Protein AF-A0A7C2L6L4-F1 (afdb_monomer)

Foldseek 3Di:
DVVVVVVVVVVVVCCVVVVCVVVVVVVCVPFDAFPQPRHGADLLAKKWFQFQVRDIRIGNHPVSVVVVCVVCVVGTDWMWTQHNPPRDTDTD

Nearest PDB structures (foldseek):
  8ev3-assembly1_u  TM=7.394E-01  e=2.749E-02  Schizosaccharomyces pombe
  8br8-assembly1_LX  TM=7.415E-01  e=4.646E-02  Giardia lamblia ATCC 50803
  8euy-assembly1_u  TM=7.211E-01  e=1.327E-01  Schizosaccharomyces pombe
  5ndg-assembly2_n4  TM=7.616E-01  e=2.085E+00  Saccharomyces cerevisiae
  5dc3-assembly2_n4  TM=7.510E-01  e=1.953E+00  Saccharomyces cerevisiae S288C

Radius of gyration: 20.79 Å; Cα contacts (8 Å, |Δi|>4): 124; chains: 1; bounding box: 44×26×59 Å

pLDDT: mean 92.72, std 7.46, range [57.25, 97.88]

Mean predicted aligned error: 6.22 Å

Structure (mmCIF, N/CA/C/O backbone):
data_AF-A0A7C2L6L4-F1
#
_entry.id   AF-A0A7C2L6L4-F1
#
loop_
_atom_site.group_PDB
_atom_site.id
_atom_site.type_symbol
_atom_site.label_atom_id
_atom_site.label_alt_id
_atom_site.label_comp_id
_atom_site.label_asym_id
_atom_site.label_entity_id
_atom_site.label_seq_id
_atom_site.pdbx_PDB_ins_code
_atom_site.Cartn_x
_atom_site.Cartn_y
_atom_site.Cartn_z
_atom_site.occupancy
_atom_site.B_iso_or_equiv
_atom_site.auth_seq_id
_atom_site.auth_comp_id
_atom_site.auth_asym_id
_atom_site.auth_atom_id
_atom_site.pdbx_PDB_model_num
ATOM 1 N N . MET A 1 1 ? 33.756 12.137 -39.789 1.00 57.25 1 MET A N 1
ATOM 2 C CA . MET A 1 1 ? 33.064 12.826 -38.670 1.00 57.25 1 MET A CA 1
ATOM 3 C C . MET A 1 1 ? 31.677 12.245 -38.364 1.00 57.25 1 MET A C 1
ATOM 5 O O . MET A 1 1 ? 31.498 11.764 -37.258 1.00 57.25 1 MET A O 1
ATOM 9 N N . ARG A 1 2 ? 30.738 12.159 -39.325 1.00 63.34 2 ARG A N 1
ATOM 10 C CA . ARG A 1 2 ? 29.363 11.620 -39.130 1.00 63.34 2 ARG A CA 1
ATOM 11 C C . ARG A 1 2 ? 29.246 10.183 -38.572 1.00 63.34 2 ARG A C 1
ATOM 13 O O . ARG A 1 2 ? 28.279 9.867 -37.888 1.00 63.34 2 ARG A O 1
ATOM 20 N N . ARG A 1 3 ? 30.212 9.302 -38.872 1.00 68.12 3 ARG A N 1
ATOM 21 C CA . ARG A 1 3 ? 30.225 7.904 -38.385 1.00 68.12 3 ARG A CA 1
ATOM 22 C C . ARG A 1 3 ? 30.647 7.793 -36.915 1.00 68.12 3 ARG A C 1
ATOM 24 O O . ARG A 1 3 ? 30.049 7.026 -36.178 1.00 68.12 3 ARG A O 1
ATOM 31 N N . ALA A 1 4 ? 31.612 8.605 -36.480 1.00 69.88 4 ALA A N 1
ATOM 32 C CA . ALA A 1 4 ? 32.078 8.615 -35.092 1.00 69.88 4 ALA A CA 1
ATOM 33 C C . ALA A 1 4 ? 30.990 9.125 -34.132 1.00 69.88 4 ALA A C 1
ATOM 35 O O . ALA A 1 4 ? 30.775 8.540 -33.078 1.00 69.88 4 ALA A O 1
ATOM 36 N N . THR A 1 5 ? 30.232 10.148 -34.539 1.00 79.31 5 THR A N 1
ATOM 37 C CA . THR A 1 5 ? 29.086 10.654 -33.767 1.00 79.31 5 THR A CA 1
ATOM 38 C C . THR A 1 5 ? 27.960 9.624 -33.644 1.00 79.31 5 THR A C 1
ATOM 40 O O . THR A 1 5 ? 27.352 9.513 -32.584 1.00 79.31 5 THR A O 1
ATOM 43 N N . ALA A 1 6 ? 27.705 8.835 -34.694 1.00 84.44 6 ALA A N 1
ATOM 44 C CA . ALA A 1 6 ? 26.700 7.772 -34.656 1.00 84.44 6 ALA A CA 1
ATOM 45 C C . ALA A 1 6 ? 27.107 6.624 -33.713 1.00 84.44 6 ALA A C 1
ATOM 47 O O . ALA A 1 6 ? 26.282 6.159 -32.929 1.00 84.44 6 ALA A O 1
ATOM 48 N N . SER A 1 7 ? 28.381 6.216 -33.727 1.00 88.50 7 SER A N 1
ATOM 49 C CA . SER A 1 7 ? 28.895 5.182 -32.818 1.00 88.50 7 SER A CA 1
ATOM 50 C C . SER A 1 7 ? 28.840 5.611 -31.351 1.00 88.50 7 SER A C 1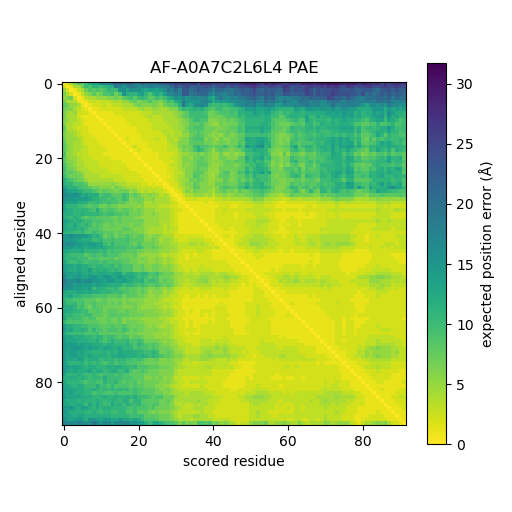
ATOM 52 O O . SER A 1 7 ? 28.427 4.824 -30.501 1.00 88.50 7 SER A O 1
ATOM 54 N N . SER A 1 8 ? 29.193 6.863 -31.043 1.00 91.19 8 SER A N 1
ATOM 55 C CA . SER A 1 8 ? 29.109 7.382 -29.672 1.00 91.19 8 SER A CA 1
ATOM 56 C C . SER A 1 8 ? 27.667 7.445 -29.161 1.00 91.19 8 SER A C 1
ATOM 58 O O . SER A 1 8 ? 27.410 7.073 -28.019 1.00 91.19 8 SER A O 1
ATOM 60 N N . LEU A 1 9 ? 26.711 7.854 -30.004 1.00 94.94 9 LEU A N 1
ATOM 61 C CA . LEU A 1 9 ? 25.288 7.858 -29.644 1.0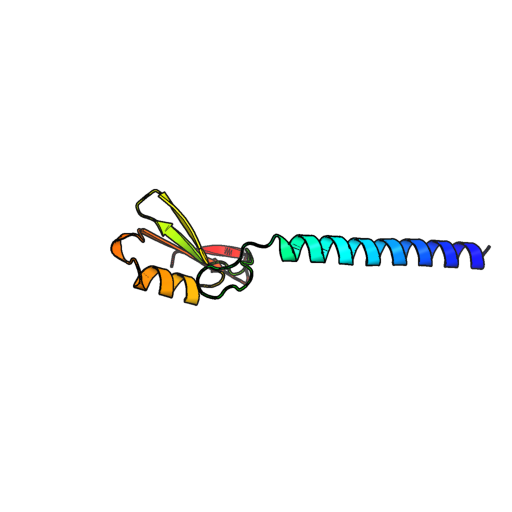0 94.94 9 LEU A CA 1
ATOM 62 C C . LEU A 1 9 ? 24.764 6.446 -29.364 1.00 94.94 9 LEU A C 1
ATOM 64 O O . LEU A 1 9 ? 24.064 6.245 -28.374 1.00 94.94 9 LEU A O 1
ATOM 68 N N . LEU A 1 10 ? 25.138 5.464 -30.190 1.00 95.12 10 LEU A N 1
ATOM 69 C CA . LEU A 1 10 ? 24.767 4.062 -29.976 1.00 95.12 10 LEU A CA 1
ATOM 70 C C . LEU A 1 10 ? 25.320 3.519 -28.657 1.00 95.12 10 LEU A C 1
ATOM 72 O O . LEU A 1 10 ? 24.599 2.832 -27.936 1.00 95.12 10 LEU A O 1
ATOM 76 N N . LEU A 1 11 ? 26.565 3.859 -28.315 1.00 95.81 11 LEU A N 1
ATOM 77 C CA . LEU A 1 11 ? 27.175 3.439 -27.055 1.00 95.81 11 LEU A CA 1
ATOM 78 C C . LEU A 1 11 ? 26.439 4.035 -25.846 1.00 95.81 11 LEU A C 1
ATOM 80 O O . LEU A 1 11 ? 26.117 3.310 -24.908 1.00 95.81 11 LEU A O 1
ATOM 84 N N . ILE A 1 12 ? 26.123 5.334 -25.884 1.00 96.62 12 ILE A N 1
ATOM 85 C CA . ILE A 1 12 ? 25.363 6.006 -24.818 1.00 96.62 12 ILE A CA 1
ATOM 86 C C . ILE A 1 12 ? 23.978 5.372 -24.671 1.00 96.62 12 ILE A C 1
ATOM 88 O O . ILE A 1 12 ? 23.548 5.091 -23.553 1.00 96.62 12 ILE A O 1
ATOM 92 N N . LEU A 1 13 ? 23.294 5.101 -25.787 1.00 97.31 13 LEU A N 1
ATOM 93 C CA . LEU A 1 13 ? 21.972 4.479 -25.768 1.00 97.31 13 LEU A CA 1
ATOM 94 C C . LEU A 1 13 ? 22.030 3.065 -25.175 1.00 97.31 13 LEU A C 1
ATOM 96 O O . LEU A 1 13 ? 21.220 2.723 -24.317 1.00 97.31 13 LEU A O 1
ATOM 100 N N . ALA A 1 14 ? 23.015 2.263 -25.588 1.00 97.00 14 ALA A N 1
ATOM 101 C CA . ALA A 1 14 ? 23.213 0.908 -25.086 1.00 97.00 14 ALA A CA 1
ATOM 102 C C . ALA A 1 14 ? 23.505 0.897 -23.578 1.00 97.00 14 ALA A C 1
ATOM 104 O O . ALA A 1 14 ? 22.915 0.101 -22.847 1.00 97.00 14 ALA A O 1
ATOM 105 N N . LEU A 1 15 ? 24.353 1.810 -23.094 1.00 97.69 15 LEU A N 1
ATOM 106 C CA . LEU A 1 15 ? 24.641 1.963 -21.666 1.00 97.69 15 LEU A CA 1
ATOM 107 C C . LEU A 1 15 ? 23.417 2.444 -20.882 1.00 97.69 15 LEU A C 1
ATOM 109 O O . LEU A 1 15 ? 23.135 1.911 -19.810 1.00 97.69 15 LEU A O 1
ATOM 113 N N . GLY A 1 16 ? 22.661 3.403 -21.420 1.00 97.56 16 GLY A N 1
ATOM 114 C CA . GLY A 1 16 ? 21.435 3.902 -20.798 1.00 97.56 16 GLY A CA 1
ATOM 115 C C . GLY A 1 16 ? 20.369 2.814 -20.663 1.00 97.56 16 GLY A C 1
ATOM 116 O O . GLY A 1 16 ? 19.832 2.602 -19.576 1.00 97.56 16 GLY A O 1
ATOM 117 N N . ILE A 1 17 ? 20.108 2.069 -21.742 1.00 97.31 17 ILE A N 1
ATOM 118 C CA . ILE A 1 17 ? 19.147 0.957 -21.748 1.00 97.31 17 ILE A CA 1
ATOM 119 C C . ILE A 1 17 ? 19.631 -0.169 -20.829 1.00 97.31 17 ILE A C 1
ATOM 121 O O . ILE A 1 17 ? 18.868 -0.647 -19.989 1.00 97.31 17 ILE A O 1
ATOM 125 N N . GLY A 1 18 ? 20.900 -0.572 -20.946 1.00 97.06 18 GLY A N 1
ATOM 126 C CA . GLY A 1 18 ? 21.488 -1.626 -20.120 1.00 97.06 18 GLY A CA 1
ATOM 127 C C . GLY A 1 18 ? 21.428 -1.290 -18.630 1.00 97.06 18 GLY A C 1
ATOM 128 O O . GLY A 1 18 ? 20.925 -2.085 -17.834 1.00 97.06 18 GLY A O 1
ATOM 129 N N . GLY A 1 19 ? 21.848 -0.078 -18.261 1.00 96.94 19 GLY A N 1
ATOM 130 C CA . GLY A 1 19 ? 21.768 0.426 -16.893 1.00 96.94 19 GLY A CA 1
ATOM 131 C C . GLY A 1 19 ? 20.333 0.464 -16.367 1.00 96.94 19 GLY A C 1
ATOM 132 O O . GLY A 1 19 ? 20.064 -0.047 -15.279 1.00 96.94 19 GLY A O 1
ATOM 133 N N . TYR A 1 20 ? 19.386 0.984 -17.155 1.00 96.12 20 TYR A N 1
ATOM 134 C CA . TYR A 1 20 ? 17.968 1.016 -16.788 1.00 96.12 20 TYR A CA 1
ATOM 135 C C . TYR A 1 20 ? 17.401 -0.386 -16.522 1.00 96.12 20 TYR A C 1
ATOM 137 O O . TYR A 1 20 ? 16.712 -0.603 -15.522 1.00 96.12 20 TYR A O 1
ATOM 145 N N . VAL A 1 21 ? 17.706 -1.365 -17.379 1.00 95.56 21 VAL A N 1
ATOM 146 C CA . VAL A 1 21 ? 17.225 -2.747 -17.222 1.00 95.56 21 VAL A CA 1
ATOM 147 C C . VAL A 1 21 ? 17.790 -3.394 -15.957 1.00 95.56 21 VAL A C 1
ATOM 149 O O . VAL A 1 21 ? 17.039 -4.012 -15.202 1.00 95.56 21 VAL A O 1
ATOM 152 N N . VAL A 1 22 ? 19.087 -3.233 -15.686 1.00 95.56 22 VAL A N 1
ATOM 153 C CA . VAL A 1 22 ? 19.725 -3.807 -14.490 1.00 95.56 22 VAL A CA 1
ATOM 154 C C . VAL A 1 22 ? 19.148 -3.191 -13.215 1.00 95.56 22 VAL A C 1
ATOM 156 O O . VAL A 1 22 ? 18.717 -3.916 -12.316 1.00 95.56 22 VAL A O 1
ATOM 159 N N . VAL A 1 23 ? 19.065 -1.859 -13.152 1.00 93.31 23 VAL A N 1
ATOM 160 C CA . VAL A 1 23 ? 18.548 -1.149 -11.973 1.00 93.31 23 VAL A CA 1
ATOM 161 C C . VAL A 1 23 ? 17.070 -1.461 -11.745 1.00 93.31 23 VAL A C 1
ATOM 163 O O . VAL A 1 23 ? 16.670 -1.771 -10.623 1.00 93.31 23 VAL A O 1
ATOM 166 N N . SER A 1 24 ? 16.247 -1.440 -12.796 1.00 88.12 24 SER A N 1
ATOM 167 C CA . SER A 1 24 ? 14.813 -1.725 -12.672 1.00 88.12 24 SER A CA 1
ATOM 168 C C . SER A 1 24 ? 14.534 -3.157 -12.207 1.00 88.12 24 SER A C 1
ATOM 170 O O . SER A 1 24 ? 13.628 -3.361 -11.397 1.00 88.12 24 SER A O 1
ATOM 172 N N . ARG A 1 25 ? 15.323 -4.144 -12.651 1.00 86.94 25 ARG A N 1
ATOM 173 C CA . ARG A 1 25 ? 15.231 -5.528 -12.158 1.00 86.94 25 ARG A CA 1
ATOM 174 C C . ARG A 1 25 ? 15.624 -5.635 -10.689 1.00 86.94 25 ARG A C 1
ATOM 176 O O . ARG A 1 25 ? 14.834 -6.146 -9.899 1.00 86.94 25 ARG A O 1
ATOM 183 N N . ALA A 1 26 ? 16.772 -5.078 -10.309 1.00 87.69 26 ALA A N 1
ATOM 184 C CA . ALA A 1 26 ? 17.234 -5.101 -8.922 1.00 87.69 26 ALA A CA 1
ATOM 185 C C . ALA A 1 26 ? 16.228 -4.436 -7.961 1.00 87.69 26 ALA A C 1
ATOM 187 O O . ALA A 1 26 ? 15.997 -4.922 -6.854 1.00 87.69 26 ALA A O 1
ATOM 188 N N . LEU A 1 27 ? 15.586 -3.342 -8.385 1.00 84.50 27 LEU A N 1
ATOM 189 C CA . LEU A 1 27 ? 14.540 -2.679 -7.601 1.00 84.50 27 LEU A CA 1
ATOM 190 C C . LEU A 1 27 ? 13.264 -3.522 -7.475 1.00 84.50 27 LEU A C 1
ATOM 192 O O . LEU A 1 27 ? 12.642 -3.517 -6.414 1.00 84.50 27 LEU A O 1
ATOM 196 N N . ARG A 1 28 ? 12.872 -4.262 -8.521 1.00 78.50 28 ARG A N 1
ATOM 197 C CA . ARG A 1 28 ? 11.710 -5.166 -8.463 1.00 78.50 28 ARG A CA 1
ATOM 198 C C . ARG A 1 28 ? 11.938 -6.339 -7.517 1.00 78.50 28 ARG A C 1
ATOM 200 O O . ARG A 1 28 ? 11.017 -6.698 -6.793 1.00 78.50 28 ARG A O 1
ATOM 207 N N . GLU A 1 29 ? 13.133 -6.921 -7.503 1.00 79.56 29 GLU A N 1
ATOM 208 C CA . GLU A 1 29 ? 13.448 -8.047 -6.612 1.00 79.56 29 GLU A CA 1
ATOM 209 C C . GLU A 1 29 ? 13.462 -7.643 -5.137 1.00 79.56 29 GLU A C 1
ATOM 211 O O . GLU A 1 29 ? 13.001 -8.398 -4.285 1.00 79.56 29 GLU A O 1
ATOM 216 N N . ARG A 1 30 ? 13.915 -6.421 -4.839 1.00 81.25 30 ARG A N 1
ATOM 217 C CA . ARG A 1 30 ? 13.904 -5.861 -3.480 1.00 81.25 30 ARG A CA 1
ATOM 218 C C . ARG A 1 30 ? 12.535 -5.352 -3.028 1.00 81.25 30 ARG A C 1
ATOM 220 O O . ARG A 1 30 ? 12.400 -4.924 -1.882 1.00 81.25 30 ARG A O 1
ATOM 227 N N . ALA A 1 31 ? 11.524 -5.347 -3.897 1.00 82.44 31 ALA A N 1
ATOM 228 C CA . ALA A 1 31 ? 10.198 -4.884 -3.519 1.00 82.44 31 ALA A CA 1
ATOM 229 C C . ALA A 1 31 ? 9.585 -5.834 -2.481 1.00 82.44 31 ALA A C 1
ATOM 231 O O . ALA A 1 31 ? 9.441 -7.034 -2.725 1.00 82.44 31 ALA A O 1
ATOM 232 N N . ALA A 1 32 ? 9.188 -5.282 -1.330 1.00 89.31 32 ALA A N 1
ATOM 233 C CA . ALA A 1 32 ? 8.487 -6.034 -0.297 1.00 89.31 32 ALA A CA 1
ATOM 234 C C . ALA A 1 32 ? 7.258 -6.736 -0.894 1.00 89.31 32 ALA A C 1
ATOM 236 O O . ALA A 1 32 ? 6.509 -6.140 -1.673 1.00 89.31 32 ALA A O 1
ATOM 237 N N . ARG A 1 33 ? 7.047 -8.003 -0.534 1.00 93.69 33 ARG A N 1
ATOM 238 C CA . ARG A 1 33 ? 5.906 -8.794 -1.005 1.00 93.69 33 ARG A CA 1
ATOM 239 C C . ARG A 1 33 ? 4.811 -8.822 0.049 1.00 93.69 33 ARG A C 1
ATOM 241 O O . ARG A 1 33 ? 5.080 -8.917 1.240 1.00 93.69 33 ARG A O 1
ATOM 248 N N . CYS A 1 34 ? 3.564 -8.748 -0.399 1.00 95.62 34 CYS A N 1
ATOM 249 C CA . CYS A 1 34 ? 2.415 -8.855 0.484 1.00 95.62 34 CYS A CA 1
ATOM 250 C C . CYS A 1 34 ? 2.309 -10.276 1.041 1.00 95.62 34 CYS A C 1
ATOM 252 O O . CYS A 1 34 ? 2.231 -11.231 0.273 1.00 95.62 34 CYS A O 1
ATOM 254 N N . GLN A 1 35 ? 2.219 -10.407 2.363 1.00 93.88 35 GLN A N 1
ATOM 255 C CA . GLN A 1 35 ? 2.117 -11.709 3.030 1.00 93.88 35 GLN A CA 1
ATOM 256 C C . GLN A 1 35 ? 0.818 -12.466 2.696 1.00 93.88 35 GLN A C 1
ATOM 258 O O . GLN A 1 35 ? 0.755 -13.682 2.829 1.00 93.88 35 GLN A O 1
ATOM 263 N N . VAL A 1 36 ? -0.218 -11.762 2.222 1.00 95.94 36 VAL A N 1
ATOM 264 C CA . VAL A 1 36 ? -1.529 -12.357 1.910 1.00 95.94 36 VAL A CA 1
ATOM 265 C C . VAL A 1 36 ? -1.574 -12.979 0.513 1.00 95.94 36 VAL A C 1
ATOM 267 O O . VAL A 1 36 ? -2.172 -14.032 0.335 1.00 95.94 36 VAL A O 1
ATOM 270 N N . CYS A 1 37 ? -0.990 -12.323 -0.496 1.00 96.50 37 CYS A N 1
ATOM 271 C CA . CYS A 1 37 ? -1.130 -12.741 -1.900 1.00 96.50 37 CYS A CA 1
ATOM 272 C C . CYS A 1 37 ? 0.178 -12.746 -2.700 1.00 96.50 37 CYS A C 1
ATOM 274 O O . CYS A 1 37 ? 0.129 -12.824 -3.926 1.00 96.50 37 CYS A O 1
ATOM 276 N N . SER A 1 38 ? 1.320 -12.568 -2.024 1.00 94.94 38 SER A N 1
ATOM 277 C CA . SER A 1 38 ? 2.690 -12.585 -2.564 1.00 94.94 38 SER A CA 1
ATOM 278 C C . SER A 1 38 ? 2.998 -11.612 -3.715 1.00 94.94 38 SER A C 1
ATOM 280 O O . SER A 1 38 ? 4.107 -11.623 -4.259 1.00 94.94 38 SER A O 1
ATOM 282 N N . ARG A 1 39 ? 2.072 -10.697 -4.037 1.00 94.12 39 ARG A N 1
ATOM 283 C CA . ARG A 1 39 ? 2.286 -9.594 -4.984 1.00 94.12 39 ARG A CA 1
ATOM 284 C C . ARG A 1 39 ? 3.214 -8.521 -4.397 1.00 94.12 39 ARG A C 1
ATOM 286 O O . ARG A 1 39 ? 3.174 -8.293 -3.184 1.00 94.12 39 ARG A O 1
ATOM 293 N N . PRO A 1 40 ? 4.003 -7.819 -5.230 1.00 93.44 40 PRO A N 1
ATOM 294 C CA . PRO A 1 40 ? 4.793 -6.675 -4.785 1.00 93.44 40 PRO A CA 1
ATOM 295 C C . PRO A 1 40 ? 3.918 -5.576 -4.164 1.00 93.44 40 PRO A C 1
ATOM 297 O O . PRO A 1 40 ? 2.825 -5.271 -4.650 1.00 93.44 40 PRO A O 1
ATOM 300 N N . ILE A 1 41 ? 4.404 -4.965 -3.086 1.00 94.62 41 ILE A N 1
ATOM 301 C CA . ILE A 1 41 ? 3.763 -3.825 -2.433 1.00 94.62 41 ILE A CA 1
ATOM 302 C C . ILE A 1 41 ? 4.241 -2.550 -3.126 1.00 94.62 41 ILE A C 1
ATOM 304 O O . ILE A 1 41 ? 5.394 -2.141 -3.005 1.00 94.62 41 ILE A O 1
ATOM 308 N N . HIS A 1 42 ? 3.325 -1.898 -3.833 1.00 91.69 42 HIS A N 1
ATOM 309 C CA . HIS A 1 42 ? 3.568 -0.610 -4.469 1.00 91.69 42 HIS A CA 1
ATOM 310 C C . HIS A 1 42 ? 3.027 0.511 -3.578 1.00 91.69 42 HIS A C 1
ATOM 312 O O . HIS A 1 42 ? 1.869 0.467 -3.166 1.00 91.69 42 HIS A O 1
ATOM 318 N N . ARG A 1 43 ? 3.841 1.542 -3.310 1.00 90.56 43 ARG A N 1
ATOM 319 C CA . ARG A 1 43 ? 3.467 2.651 -2.408 1.00 90.56 43 ARG A CA 1
ATOM 320 C C . ARG A 1 43 ? 2.173 3.365 -2.822 1.00 90.56 43 ARG A C 1
ATOM 322 O O . ARG A 1 43 ? 1.420 3.763 -1.945 1.00 90.56 43 ARG A O 1
ATOM 329 N N . GLY A 1 44 ? 1.903 3.465 -4.127 1.00 92.69 44 GLY A N 1
ATOM 330 C CA . GLY A 1 44 ? 0.715 4.130 -4.683 1.00 92.69 44 GLY A CA 1
ATOM 331 C C . GLY A 1 44 ? -0.611 3.373 -4.533 1.00 92.69 44 GLY A C 1
ATOM 332 O O . GLY A 1 44 ? -1.644 3.902 -4.906 1.00 92.69 44 GLY A O 1
ATOM 333 N N . GLN A 1 45 ? -0.601 2.142 -4.018 1.00 93.62 45 GLN A N 1
ATOM 334 C CA . GLN A 1 45 ? -1.814 1.320 -3.849 1.00 93.62 45 GLN A CA 1
ATOM 335 C C . GLN A 1 45 ? -1.799 0.500 -2.552 1.00 93.62 45 GLN A C 1
ATOM 337 O O . GLN A 1 45 ? -2.633 -0.386 -2.358 1.00 93.62 45 GLN A O 1
ATOM 342 N N . MET A 1 46 ? -0.807 0.729 -1.688 1.00 96.56 46 MET A N 1
ATOM 343 C CA . MET A 1 46 ? -0.673 -0.041 -0.460 1.00 96.56 46 MET A CA 1
ATOM 344 C C . MET A 1 46 ? -1.813 0.277 0.506 1.00 96.56 46 MET A C 1
ATOM 346 O O . MET A 1 46 ? -2.384 1.366 0.498 1.00 96.56 46 MET A O 1
ATOM 350 N N . PHE A 1 47 ? -2.111 -0.690 1.360 1.00 97.75 47 PHE A N 1
ATOM 351 C CA . PHE A 1 47 ? -3.045 -0.529 2.462 1.00 97.75 47 PHE A CA 1
ATOM 352 C C . PHE A 1 47 ? -2.319 -0.844 3.762 1.00 97.75 47 PHE A C 1
ATOM 354 O O . PHE A 1 47 ? -1.623 -1.862 3.851 1.00 97.75 47 PHE A O 1
ATOM 361 N N . VAL A 1 48 ? -2.441 0.049 4.735 1.00 97.50 48 VAL A N 1
ATOM 362 C CA . VAL A 1 48 ? -1.664 0.032 5.974 1.00 97.50 48 VAL A CA 1
ATOM 363 C C . VAL A 1 48 ? -2.613 -0.164 7.144 1.00 97.50 48 VAL A C 1
ATOM 365 O O . VAL A 1 48 ? -3.566 0.594 7.281 1.00 97.50 48 VAL A O 1
ATOM 368 N N . LEU A 1 49 ? -2.340 -1.153 7.991 1.00 97.69 49 LEU A N 1
ATOM 369 C CA . LEU A 1 49 ? -3.030 -1.342 9.263 1.00 97.69 49 LEU A CA 1
ATOM 370 C C . LEU A 1 49 ? -2.092 -0.935 10.395 1.00 97.69 49 LEU A C 1
ATOM 372 O O . LEU A 1 49 ? -0.932 -1.348 10.415 1.00 97.69 49 LEU A O 1
ATOM 376 N N . HIS A 1 50 ? -2.585 -0.124 11.326 1.00 97.25 50 HIS A N 1
ATOM 377 C CA . HIS A 1 50 ? -1.904 0.107 12.595 1.00 97.25 50 HIS A CA 1
ATOM 378 C C . HIS A 1 50 ? -2.395 -0.914 13.609 1.00 97.25 50 HIS A C 1
ATOM 380 O O . HIS A 1 50 ? -3.597 -1.024 13.873 1.00 97.25 50 HIS A O 1
ATOM 386 N N . MET A 1 51 ? -1.444 -1.650 14.162 1.00 96.50 51 MET A N 1
ATOM 387 C CA . MET A 1 51 ? -1.686 -2.739 15.086 1.00 96.50 51 MET A CA 1
ATOM 388 C C . MET A 1 51 ? -1.668 -2.232 16.536 1.00 96.50 51 MET A C 1
ATOM 390 O O . MET A 1 51 ? -1.161 -1.151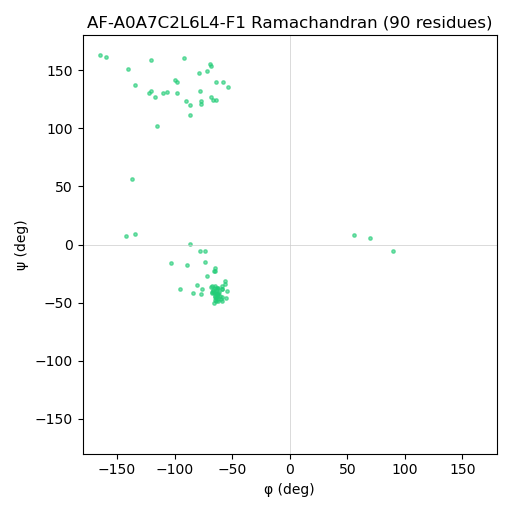 16.842 1.00 96.50 51 MET A O 1
ATOM 394 N N . SER A 1 52 ? -2.253 -3.000 1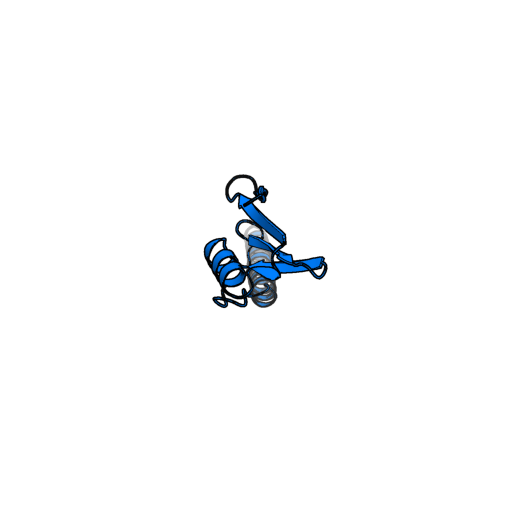7.450 1.00 96.69 52 SER A N 1
ATOM 395 C CA . SER A 1 52 ? -2.395 -2.655 18.868 1.00 96.69 52 SER A CA 1
ATOM 396 C C . SER A 1 52 ? -1.070 -2.576 19.625 1.00 96.69 52 SER A C 1
ATOM 398 O O . SER A 1 52 ? -1.010 -1.931 20.664 1.00 96.69 52 SER A O 1
ATOM 400 N N . ASP A 1 53 ? -0.041 -3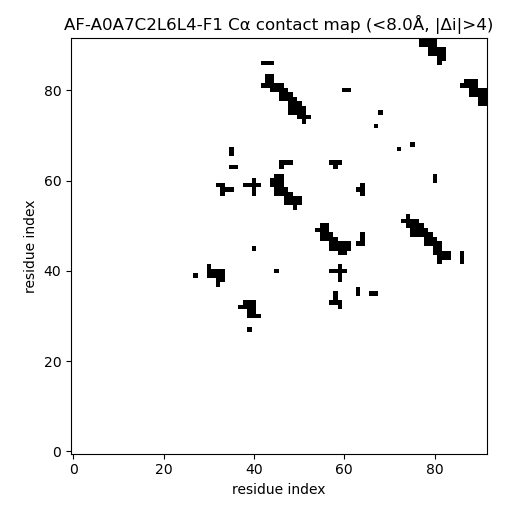.241 19.111 1.00 94.81 53 ASP A N 1
ATOM 401 C CA . ASP A 1 53 ? 1.346 -3.234 19.589 1.00 94.81 53 ASP A CA 1
ATOM 402 C C . ASP A 1 53 ? 2.178 -2.079 18.991 1.00 94.81 53 ASP A C 1
ATOM 404 O O . ASP A 1 53 ? 3.352 -1.932 19.317 1.00 94.81 53 ASP A O 1
ATOM 408 N N . GLY A 1 54 ? 1.574 -1.240 18.141 1.00 93.88 54 GLY A N 1
ATOM 409 C CA . GLY A 1 54 ? 2.236 -0.125 17.465 1.00 93.88 54 GLY A CA 1
ATOM 410 C C . GLY A 1 54 ? 2.868 -0.484 16.116 1.00 93.88 54 GLY A C 1
ATOM 411 O O . GLY A 1 54 ? 3.314 0.421 15.405 1.00 93.88 54 GLY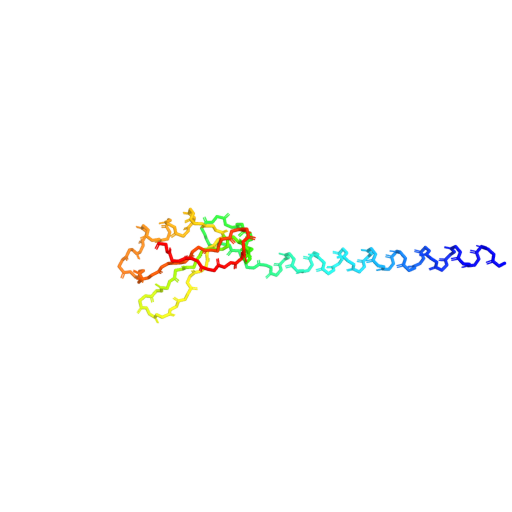 A O 1
ATOM 412 N N . GLU A 1 55 ? 2.867 -1.762 15.721 1.00 94.62 55 GLU A N 1
ATOM 413 C CA . GLU A 1 55 ? 3.387 -2.194 14.423 1.00 94.62 55 GLU A CA 1
ATOM 414 C C . GLU A 1 55 ? 2.513 -1.718 13.257 1.00 94.62 55 GLU A C 1
ATOM 416 O O . GLU A 1 55 ? 1.310 -1.457 13.384 1.00 94.62 55 GLU A O 1
ATOM 421 N N . ARG A 1 56 ? 3.131 -1.614 12.075 1.00 94.81 56 ARG A N 1
ATOM 422 C CA . ARG A 1 56 ? 2.438 -1.248 10.832 1.00 94.81 56 ARG A CA 1
ATOM 423 C C . ARG A 1 56 ? 2.475 -2.394 9.840 1.00 94.81 56 ARG A C 1
ATOM 425 O O . ARG A 1 56 ? 3.452 -2.564 9.107 1.00 94.81 56 ARG A O 1
ATOM 432 N N . GLU A 1 57 ? 1.367 -3.110 9.737 1.00 95.31 57 GLU A N 1
ATOM 433 C CA . GLU A 1 57 ? 1.193 -4.148 8.727 1.00 95.31 57 GLU A CA 1
ATOM 434 C C . GLU A 1 57 ? 0.889 -3.493 7.371 1.00 95.31 57 GLU A C 1
ATOM 436 O O . GLU A 1 57 ? -0.069 -2.728 7.228 1.00 95.31 57 GLU A O 1
ATOM 441 N N . ARG A 1 58 ? 1.695 -3.791 6.344 1.00 96.75 58 ARG A N 1
ATOM 442 C CA . ARG A 1 58 ? 1.486 -3.276 4.981 1.00 96.75 58 ARG A CA 1
ATOM 443 C C . ARG A 1 58 ? 1.043 -4.392 4.056 1.00 96.75 58 ARG A C 1
ATOM 445 O O . ARG A 1 58 ? 1.700 -5.422 3.927 1.00 96.75 58 ARG A O 1
ATOM 452 N N . THR A 1 59 ? -0.024 -4.136 3.317 1.00 97.38 59 THR A N 1
ATOM 453 C CA . THR A 1 59 ? -0.522 -5.034 2.277 1.00 97.38 59 THR A CA 1
ATOM 454 C C . THR A 1 59 ? -0.536 -4.335 0.923 1.00 97.38 59 THR A C 1
ATOM 456 O O . THR A 1 59 ? -0.498 -3.108 0.831 1.00 97.38 59 THR A O 1
ATOM 459 N N . CYS A 1 60 ? -0.548 -5.110 -0.163 1.00 96.62 60 CYS A N 1
ATOM 460 C CA . CYS A 1 60 ? -0.448 -4.546 -1.510 1.00 96.62 60 CYS A CA 1
ATOM 461 C C . CYS A 1 60 ? -1.723 -3.836 -1.991 1.00 96.62 60 CYS A C 1
ATOM 463 O O . CYS A 1 60 ? -1.655 -3.185 -3.028 1.00 96.62 60 CYS A O 1
ATOM 465 N N . CYS A 1 61 ? -2.871 -4.041 -1.328 1.00 96.19 61 CYS A N 1
ATOM 466 C CA . CYS A 1 61 ? -4.160 -3.439 -1.683 1.00 96.19 61 CYS A CA 1
ATOM 467 C C . CYS A 1 61 ? -5.186 -3.568 -0.535 1.00 96.19 61 CYS A C 1
ATOM 469 O O . CYS A 1 61 ? -5.021 -4.458 0.310 1.00 96.19 61 CYS A O 1
ATOM 471 N N . PRO A 1 62 ? -6.286 -2.782 -0.546 1.00 96.38 62 PRO A N 1
ATOM 472 C CA . PRO A 1 62 ? -7.324 -2.834 0.489 1.00 96.38 62 PRO A CA 1
ATOM 473 C C . PRO A 1 62 ? -7.910 -4.226 0.727 1.00 96.38 62 PRO A C 1
ATOM 475 O O . PRO A 1 62 ? -8.073 -4.639 1.866 1.00 96.38 62 PRO A O 1
ATOM 478 N N . ARG A 1 63 ? -8.138 -5.012 -0.331 1.00 96.62 63 ARG A N 1
ATOM 479 C CA . ARG A 1 63 ? -8.642 -6.392 -0.214 1.00 96.62 63 ARG A CA 1
ATOM 480 C C . ARG A 1 63 ? -7.764 -7.269 0.684 1.00 96.62 63 ARG A C 1
ATOM 482 O O . ARG A 1 63 ? -8.279 -7.984 1.535 1.00 96.62 63 ARG A O 1
ATOM 489 N N . CYS A 1 64 ? -6.443 -7.218 0.514 1.00 97.75 64 CYS A N 1
ATOM 490 C CA . CYS A 1 64 ? -5.526 -7.981 1.362 1.00 97.75 64 CYS A CA 1
ATOM 491 C C . CYS A 1 64 ? -5.532 -7.464 2.802 1.00 97.75 64 CYS A C 1
ATOM 493 O O . CYS A 1 64 ? -5.538 -8.271 3.726 1.00 97.75 64 CYS A O 1
ATOM 495 N N . GLY A 1 65 ? -5.575 -6.144 2.993 1.00 97.00 65 GLY A N 1
ATOM 496 C CA . GLY A 1 65 ? -5.664 -5.546 4.322 1.00 97.00 65 GLY A CA 1
ATOM 497 C C . GLY A 1 65 ? -6.942 -5.929 5.065 1.00 97.00 65 GLY A C 1
ATOM 498 O O . GLY A 1 65 ? -6.890 -6.298 6.233 1.00 97.00 65 GLY A O 1
ATOM 499 N N . LEU A 1 66 ? -8.081 -5.954 4.371 1.00 96.56 66 LEU A N 1
ATOM 500 C CA . LEU A 1 66 ? -9.350 -6.414 4.933 1.00 96.56 66 LEU A CA 1
ATOM 501 C C . LEU A 1 66 ? -9.296 -7.892 5.343 1.00 96.56 66 LEU A C 1
ATOM 503 O O . LEU A 1 66 ? -9.809 -8.237 6.403 1.00 96.56 66 LEU A O 1
ATOM 507 N N . HIS A 1 67 ? -8.615 -8.758 4.583 1.00 97.06 67 HIS A N 1
ATOM 508 C CA . HIS A 1 67 ? -8.381 -10.141 5.017 1.00 97.06 67 HIS A CA 1
ATOM 509 C C . HIS A 1 67 ? -7.525 -10.234 6.283 1.00 97.06 67 HIS A C 1
ATOM 511 O O . HIS A 1 67 ? -7.805 -11.081 7.127 1.00 97.06 67 HIS A O 1
ATOM 517 N N . VAL A 1 68 ? -6.507 -9.380 6.438 1.00 96.00 68 VAL A N 1
ATOM 518 C CA . VAL A 1 68 ? -5.741 -9.308 7.694 1.00 96.00 68 VAL A CA 1
ATOM 519 C C . VAL A 1 68 ? -6.653 -8.878 8.840 1.00 96.00 68 VAL A C 1
ATOM 521 O O . VAL A 1 68 ? -6.682 -9.548 9.868 1.00 96.00 68 VAL A O 1
ATOM 524 N N . ARG A 1 69 ? -7.465 -7.830 8.642 1.00 96.06 69 ARG A N 1
ATOM 525 C CA . ARG A 1 69 ? -8.415 -7.350 9.656 1.00 96.06 69 ARG A CA 1
ATOM 526 C C . ARG A 1 69 ? -9.426 -8.417 10.074 1.00 96.06 69 ARG A C 1
ATOM 528 O O . ARG A 1 69 ? -9.764 -8.482 11.244 1.00 96.06 69 ARG A O 1
ATOM 535 N N . LEU A 1 70 ? -9.868 -9.278 9.159 1.00 95.81 70 LEU A N 1
ATOM 536 C CA . LEU A 1 70 ? -10.751 -10.400 9.495 1.00 95.81 70 LEU A CA 1
ATOM 537 C C . LEU A 1 70 ? -10.046 -11.527 10.268 1.00 95.81 70 LEU A C 1
ATOM 539 O O . LEU A 1 70 ? -10.711 -12.251 10.999 1.00 95.81 70 LEU A O 1
ATOM 543 N N . ARG A 1 71 ? -8.727 -11.703 10.104 1.00 94.94 71 ARG A N 1
ATOM 544 C CA . ARG A 1 71 ? -7.956 -12.746 10.807 1.00 94.94 71 ARG A CA 1
ATOM 545 C C . ARG A 1 71 ? -7.580 -12.362 12.236 1.00 94.94 71 ARG A C 1
ATOM 547 O O . ARG A 1 71 ? -7.490 -13.252 13.070 1.00 94.94 71 ARG A O 1
ATOM 554 N N . VAL A 1 72 ? -7.308 -11.080 12.480 1.00 94.19 72 VAL A N 1
ATOM 555 C CA . VAL A 1 72 ? -6.856 -10.551 13.783 1.00 94.19 72 VAL A CA 1
ATOM 556 C C . VAL A 1 72 ? -7.581 -9.242 14.143 1.00 94.19 72 VAL A C 1
ATOM 558 O O . VAL A 1 72 ? -6.936 -8.201 14.313 1.00 94.19 72 VAL A O 1
ATOM 561 N N . PRO A 1 73 ? -8.927 -9.236 14.192 1.00 94.06 73 PRO A N 1
ATOM 562 C CA . PRO A 1 73 ? -9.712 -8.008 14.336 1.00 94.06 73 PRO A CA 1
ATOM 563 C C . PRO A 1 73 ? -9.371 -7.222 15.605 1.00 94.06 73 PRO A C 1
ATOM 565 O O . PRO A 1 73 ? -9.264 -5.999 15.560 1.00 94.06 73 PRO A O 1
ATOM 568 N N . GLU A 1 74 ? -9.120 -7.910 16.715 1.00 95.81 74 GLU A N 1
ATOM 569 C CA . GLU A 1 74 ? -8.761 -7.332 18.013 1.00 95.81 74 GLU A CA 1
ATOM 570 C C . GLU A 1 74 ? -7.418 -6.590 18.017 1.00 95.81 74 GLU A C 1
ATOM 572 O O . GLU A 1 74 ? -7.195 -5.711 18.854 1.00 95.81 74 GLU A O 1
ATOM 577 N N . ARG A 1 75 ? -6.525 -6.915 17.074 1.00 95.81 75 ARG A N 1
ATOM 578 C CA . ARG A 1 75 ? -5.216 -6.266 16.956 1.00 95.81 75 ARG A CA 1
ATOM 579 C C . ARG A 1 75 ? -5.242 -5.032 16.066 1.00 95.81 75 ARG A C 1
ATOM 581 O O . ARG A 1 75 ? -4.310 -4.243 16.146 1.00 95.81 75 ARG A O 1
ATOM 588 N N . VAL A 1 76 ? -6.256 -4.833 15.226 1.00 96.38 76 VAL A N 1
ATOM 589 C CA . VAL A 1 76 ? -6.292 -3.691 14.301 1.00 96.38 76 VAL A CA 1
ATOM 590 C C . VAL A 1 76 ? -6.909 -2.476 14.988 1.00 96.38 76 VAL A C 1
ATOM 592 O O . VAL A 1 76 ? -8.066 -2.500 15.391 1.00 96.38 76 VAL A O 1
ATOM 595 N N . ARG A 1 77 ? -6.149 -1.382 15.087 1.00 96.94 77 ARG A N 1
ATOM 596 C CA . ARG A 1 77 ? -6.608 -0.121 15.695 1.00 96.94 77 ARG A CA 1
ATOM 597 C C . ARG A 1 77 ? -7.141 0.878 14.681 1.00 96.94 77 ARG A C 1
ATOM 599 O O . ARG A 1 77 ? -8.101 1.578 14.970 1.00 96.94 77 ARG A O 1
ATOM 606 N N . ALA A 1 78 ? -6.505 0.951 13.520 1.00 96.75 78 ALA A N 1
ATOM 607 C CA . ALA A 1 78 ? -6.867 1.870 12.451 1.00 96.75 78 ALA A CA 1
ATOM 608 C C . ALA A 1 78 ? -6.296 1.371 11.122 1.00 96.75 78 ALA A C 1
ATOM 610 O O . ALA A 1 78 ? -5.372 0.546 11.104 1.00 96.75 78 ALA A O 1
ATOM 611 N N . ALA A 1 79 ? -6.833 1.870 10.014 1.00 97.12 79 ALA A N 1
ATOM 612 C CA . ALA A 1 79 ? -6.369 1.516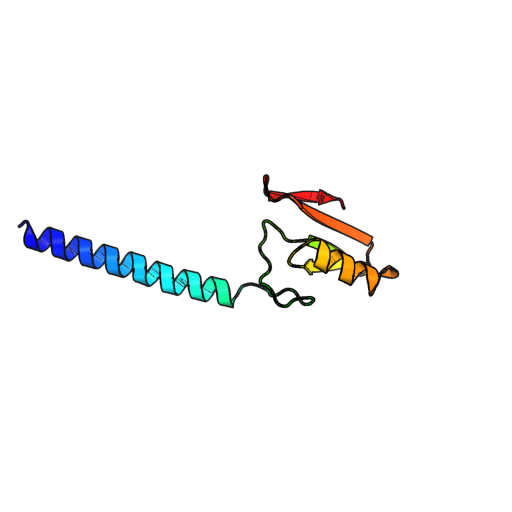 8.686 1.00 97.12 79 ALA A CA 1
ATOM 613 C C . ALA A 1 79 ? -6.353 2.720 7.742 1.00 97.12 79 ALA A C 1
ATOM 615 O O . ALA A 1 79 ? -7.145 3.648 7.877 1.00 97.12 79 ALA A O 1
ATOM 616 N N . TRP A 1 80 ? -5.445 2.681 6.767 1.00 97.88 80 TRP A N 1
ATOM 617 C CA . TRP A 1 80 ? -5.342 3.680 5.712 1.00 97.88 80 TRP A CA 1
ATOM 618 C C . TRP A 1 80 ? -5.175 3.017 4.351 1.00 97.88 80 TRP A C 1
ATOM 620 O O . TRP A 1 80 ? -4.360 2.104 4.180 1.00 97.88 80 TRP A O 1
ATOM 630 N N . ALA A 1 81 ? -5.892 3.534 3.362 1.00 96.81 81 ALA A N 1
ATOM 631 C CA . ALA A 1 81 ? -5.675 3.249 1.955 1.00 96.81 81 ALA A CA 1
ATOM 632 C C . ALA A 1 81 ? -4.834 4.358 1.320 1.00 96.81 81 ALA A C 1
ATOM 634 O O . ALA A 1 81 ? -5.063 5.537 1.584 1.00 96.81 81 ALA A O 1
ATOM 635 N N . THR A 1 82 ? -3.892 4.009 0.446 1.00 96.81 82 THR A N 1
ATOM 636 C CA . THR A 1 82 ? -3.341 5.000 -0.481 1.00 96.81 82 THR A CA 1
ATOM 637 C C . THR A 1 82 ? -4.342 5.244 -1.607 1.00 96.81 82 THR A C 1
ATOM 639 O O . THR A 1 82 ? -4.681 4.314 -2.342 1.00 96.81 82 THR A O 1
ATOM 642 N N . ASP A 1 83 ? -4.785 6.488 -1.769 1.00 94.88 83 ASP A N 1
ATOM 643 C CA . ASP A 1 83 ? -5.517 6.923 -2.953 1.00 94.88 83 ASP A CA 1
ATOM 644 C C . ASP A 1 83 ? -4.623 6.828 -4.188 1.00 94.88 83 ASP A C 1
ATOM 646 O O . ASP A 1 83 ? -3.538 7.409 -4.232 1.00 94.88 83 ASP A O 1
ATOM 650 N N . PHE A 1 84 ? -5.090 6.103 -5.200 1.00 91.62 84 PHE A N 1
ATOM 651 C CA . PHE A 1 84 ? -4.304 5.838 -6.400 1.00 91.62 84 PHE A CA 1
ATOM 652 C C . PHE A 1 84 ? -4.014 7.117 -7.197 1.00 91.62 84 PHE A C 1
ATOM 654 O O . PHE A 1 84 ? -2.931 7.257 -7.761 1.00 91.62 84 PHE A O 1
ATOM 661 N N . SER A 1 85 ? -4.966 8.053 -7.221 1.00 94.56 85 SER A N 1
ATOM 662 C CA . SER A 1 85 ? -4.886 9.262 -8.045 1.00 94.56 85 SER A CA 1
ATOM 663 C C . SER A 1 85 ? -3.949 10.315 -7.452 1.00 94.56 85 SER A C 1
ATOM 665 O O . SER A 1 85 ? -3.169 10.928 -8.176 1.00 94.56 85 SER A O 1
ATOM 667 N N . SER A 1 86 ? -4.010 10.533 -6.138 1.00 95.06 86 SER A N 1
ATOM 668 C CA . SER A 1 86 ? -3.241 11.571 -5.438 1.00 95.06 86 SER A CA 1
ATOM 669 C C . SER A 1 86 ? -2.025 11.043 -4.678 1.00 95.06 86 SER A C 1
ATOM 671 O O . SER A 1 86 ? -1.175 11.829 -4.260 1.00 95.06 86 SER A O 1
ATOM 673 N N . GLY A 1 87 ? -1.940 9.732 -4.440 1.00 93.81 87 GLY A N 1
ATOM 674 C CA . GLY A 1 87 ? -0.917 9.122 -3.590 1.00 93.81 87 GLY A CA 1
ATOM 675 C C . GLY A 1 87 ? -1.071 9.434 -2.096 1.00 93.81 87 GLY A C 1
ATOM 676 O O . GLY A 1 87 ? -0.192 9.074 -1.310 1.00 93.81 87 GLY A O 1
ATOM 677 N N . ARG A 1 88 ? -2.153 10.107 -1.682 1.00 95.56 88 ARG A N 1
ATOM 678 C CA . ARG A 1 88 ? -2.413 10.448 -0.278 1.00 95.56 88 ARG A CA 1
ATOM 679 C C . ARG A 1 88 ? -2.958 9.245 0.483 1.00 95.56 88 ARG A C 1
ATOM 681 O O . ARG A 1 88 ? -3.696 8.437 -0.066 1.00 95.56 88 ARG A O 1
ATOM 688 N N . LEU A 1 89 ? -2.627 9.157 1.768 1.00 94.69 89 LEU A N 1
ATOM 689 C CA . LEU A 1 89 ? -3.269 8.206 2.673 1.00 94.69 89 LEU A CA 1
ATOM 690 C C . LEU A 1 89 ? -4.647 8.738 3.086 1.00 94.69 89 LEU A C 1
ATOM 692 O O . LEU A 1 89 ? -4.764 9.895 3.488 1.00 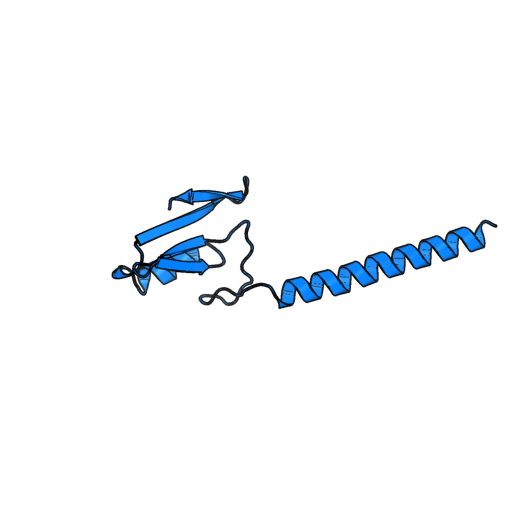94.69 89 LEU A O 1
ATOM 696 N N . ILE A 1 90 ? -5.660 7.881 2.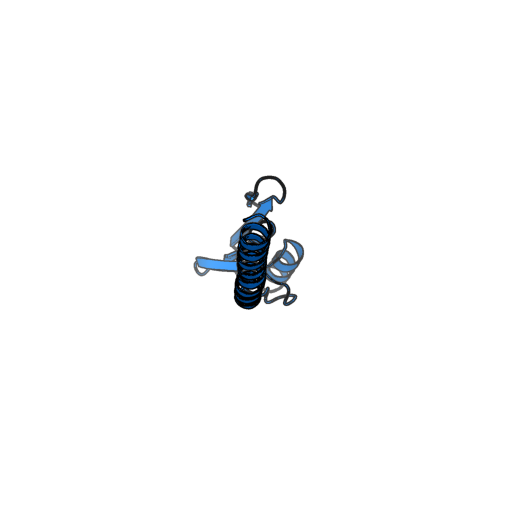998 1.00 95.81 90 ILE A N 1
ATOM 697 C CA . ILE A 1 90 ? -7.043 8.122 3.414 1.00 95.81 90 ILE A CA 1
ATOM 698 C C . ILE A 1 90 ? -7.392 7.083 4.478 1.00 95.81 90 ILE A C 1
ATOM 700 O O . ILE A 1 90 ? -7.094 5.904 4.296 1.00 95.81 90 ILE A O 1
ATOM 704 N N . GLU A 1 91 ? -7.978 7.518 5.589 1.00 95.94 91 GLU A N 1
ATOM 705 C CA . GLU A 1 91 ? -8.465 6.630 6.653 1.00 95.94 91 GLU A CA 1
ATOM 706 C C . GLU A 1 91 ? -9.612 5.733 6.144 1.00 95.94 91 GLU A C 1
ATOM 708 O O . GLU A 1 91 ? -10.432 6.184 5.342 1.00 95.94 91 GLU A O 1
ATOM 713 N N . ALA A 1 92 ? -9.632 4.459 6.554 1.00 89.44 92 ALA A N 1
ATOM 714 C CA . ALA A 1 92 ? -10.476 3.399 5.981 1.00 89.44 92 ALA A CA 1
ATOM 715 C C . ALA A 1 92 ? -11.178 2.506 7.017 1.00 89.44 92 ALA A C 1
ATOM 717 O O . ALA A 1 92 ? -10.636 2.317 8.129 1.00 89.44 92 ALA A O 1
#

Secondary structure (DSSP, 8-state):
-HHHHHHHHHHHHHHHHHHHHHHHHHHHHTSPBPTTT--B--GGG-EEEEETTS-EEEESSHHHHHHHHHHSGGGEEEEEEEPTTT--EEE-

Sequence (92 aa):
MRRATASSLLLILALGIGGYVVVSRALRERAARCQVCSRPIHRGQMFVLHMSDGERERTCCPRCGLHVRLRVPERVRAAWATDFSSGRLIEA

Solvent-accessible surface area (backbone atoms only — not comparable to full-atom values): 5050 Å² total; per-residue (Å²): 112,77,65,62,56,51,53,53,51,52,51,53,50,50,51,51,52,50,51,50,53,54,52,53,50,57,54,58,72,69,40,56,57,12,89,82,75,66,43,63,46,43,80,48,38,22,10,40,36,37,34,72,88,71,48,75,52,68,22,38,28,58,71,51,37,51,54,50,41,72,74,44,52,90,40,51,73,49,34,30,36,27,37,68,90,78,55,45,77,40,83,101